Protein AF-A0A1H3GVX0-F1 (afdb_monomer)

Solvent-accessible surface area (backbone atoms only — not comparable to full-atom values): 6448 Å² total; per-residue (Å²): 127,61,71,68,62,47,50,56,52,48,54,54,49,52,52,51,51,53,49,50,39,43,71,76,47,64,61,75,53,55,73,69,58,53,40,54,50,49,46,51,51,49,51,50,51,44,62,62,32,50,92,48,78,23,74,86,34,89,58,84,50,74,66,44,57,54,50,41,61,53,49,45,52,48,70,66,45,99,61,92,44,76,48,32,60,56,50,71,71,39,61,60,54,50,54,45,46,52,52,48,39,58,74,78,40,48,72,74,76,78,111

Sequence (111 aa):
MPPVIRNIAADYYRCKIKQQIHGHGMGKHRAVEIFTRGIHDIDALSTCLNDKKYFLGNQSTTLDASAFGMLVNTLRCPIESPLKEYALTKNNLIQYVDRIMANYYPDLLTA

Secondary structure (DSSP, 8-state):
--HHHHHHHHHHHHHHHHHHHHHTSGGGS-HHHHHHHHHHHHHHHHHHHTT-SBTTBSS--HHHHHHHHHHHHHHHSS---HHHHHHTT-HHHHHHHHHHHHHH-GGGT--

Structure (mmCIF, N/CA/C/O backbone):
data_AF-A0A1H3GVX0-F1
#
_entry.id   AF-A0A1H3GVX0-F1
#
loop_
_atom_site.group_PDB
_atom_site.id
_atom_site.type_symbol
_atom_site.label_atom_id
_atom_site.label_alt_id
_atom_site.label_comp_id
_atom_site.label_asym_id
_atom_site.label_entity_id
_atom_site.label_seq_id
_atom_site.pdbx_PDB_ins_code
_atom_site.Cartn_x
_atom_site.Cartn_y
_atom_site.Cartn_z
_atom_site.occupancy
_atom_site.B_iso_or_equiv
_atom_site.auth_seq_id
_atom_site.auth_comp_id
_atom_site.auth_asym_id
_atom_site.auth_atom_id
_atom_site.pdbx_PDB_model_num
ATOM 1 N N . MET A 1 1 ? 10.968 -22.587 -8.434 1.00 74.94 1 MET A N 1
ATOM 2 C CA . MET A 1 1 ? 11.089 -22.624 -9.912 1.00 74.94 1 MET A CA 1
ATOM 3 C C . MET A 1 1 ? 12.548 -22.790 -10.309 1.00 74.94 1 MET A C 1
ATOM 5 O O . MET A 1 1 ? 13.382 -22.153 -9.670 1.00 74.94 1 MET A O 1
ATOM 9 N N . PRO A 1 2 ? 12.860 -23.585 -11.349 1.00 93.44 2 PRO A N 1
ATOM 10 C CA . PRO A 1 2 ? 14.209 -23.676 -11.911 1.00 93.44 2 PRO A CA 1
ATOM 11 C C . PRO A 1 2 ? 14.752 -22.297 -12.344 1.00 93.44 2 PRO A C 1
ATOM 13 O O . PRO A 1 2 ? 13.967 -21.485 -12.848 1.00 93.44 2 PRO A O 1
ATOM 16 N N . PRO A 1 3 ? 16.061 -22.008 -12.188 1.00 89.44 3 PRO A N 1
ATOM 17 C CA . PRO A 1 3 ? 16.616 -20.661 -12.389 1.00 89.44 3 PRO A CA 1
ATOM 18 C C . PRO A 1 3 ? 16.358 -20.053 -13.774 1.00 89.44 3 PRO A C 1
ATOM 20 O O . PRO A 1 3 ? 16.047 -18.868 -13.871 1.00 89.44 3 PRO A O 1
ATOM 23 N N . VAL A 1 4 ? 16.429 -20.861 -14.836 1.00 93.56 4 VAL A N 1
ATOM 24 C CA . VAL A 1 4 ? 16.214 -20.409 -16.222 1.00 93.56 4 VAL A CA 1
ATOM 25 C C . VAL A 1 4 ? 14.764 -19.976 -16.443 1.00 93.56 4 VAL A C 1
ATOM 27 O O . VAL A 1 4 ? 14.509 -18.865 -16.901 1.00 93.56 4 VAL A O 1
ATOM 30 N N . ILE A 1 5 ? 13.810 -20.817 -16.036 1.00 94.50 5 ILE A N 1
ATOM 31 C CA . ILE A 1 5 ? 12.373 -20.527 -16.151 1.00 94.50 5 ILE A CA 1
ATOM 32 C C . ILE A 1 5 ? 12.016 -19.289 -15.322 1.00 94.50 5 ILE A C 1
ATOM 34 O O . ILE A 1 5 ? 11.287 -18.420 -15.793 1.00 94.50 5 ILE A O 1
ATOM 38 N N . ARG A 1 6 ? 12.578 -19.170 -14.110 1.00 94.06 6 ARG A N 1
ATOM 39 C CA . ARG A 1 6 ? 12.390 -18.002 -13.239 1.00 94.06 6 ARG A CA 1
ATOM 40 C C . ARG A 1 6 ? 12.825 -16.705 -13.924 1.00 94.06 6 ARG A C 1
ATOM 42 O O . ARG A 1 6 ? 12.089 -15.726 -13.862 1.00 94.06 6 ARG A O 1
ATOM 49 N N . ASN A 1 7 ? 14.002 -16.691 -14.549 1.00 94.62 7 ASN A N 1
ATOM 50 C CA . ASN A 1 7 ? 14.541 -15.485 -15.177 1.00 94.62 7 ASN A CA 1
ATOM 51 C C . ASN A 1 7 ? 13.714 -15.077 -16.406 1.00 94.62 7 ASN A C 1
ATOM 53 O O . ASN A 1 7 ? 13.319 -13.919 -16.504 1.00 94.62 7 ASN A O 1
ATOM 57 N N . ILE A 1 8 ? 13.357 -16.038 -17.267 1.00 95.50 8 ILE A N 1
ATOM 58 C CA . ILE A 1 8 ? 12.507 -15.790 -18.444 1.00 95.50 8 ILE A CA 1
ATOM 59 C C . ILE A 1 8 ? 11.140 -15.236 -18.022 1.00 95.50 8 ILE A C 1
ATOM 61 O O . ILE A 1 8 ? 10.678 -14.229 -18.561 1.00 95.50 8 ILE A O 1
ATOM 65 N N . ALA A 1 9 ? 10.501 -15.860 -17.029 1.00 95.44 9 ALA A N 1
ATOM 66 C CA . ALA A 1 9 ? 9.227 -15.384 -16.506 1.00 95.44 9 ALA A CA 1
ATOM 67 C C . ALA A 1 9 ? 9.356 -13.968 -15.922 1.00 95.44 9 ALA A C 1
ATOM 69 O O . ALA A 1 9 ? 8.523 -13.108 -16.205 1.00 95.44 9 ALA A O 1
ATOM 70 N N . ALA A 1 10 ? 10.411 -13.699 -15.147 1.00 94.81 10 ALA A N 1
ATOM 71 C CA . ALA A 1 10 ? 10.643 -12.383 -14.564 1.00 94.81 10 ALA A CA 1
ATOM 72 C C . ALA A 1 10 ? 10.798 -11.295 -15.639 1.00 94.81 10 ALA A C 1
ATOM 74 O O . ALA A 1 10 ? 10.192 -10.233 -15.510 1.00 94.81 10 ALA A O 1
ATOM 75 N N . ASP A 1 11 ? 11.544 -11.554 -16.713 1.00 95.69 11 ASP A N 1
ATOM 76 C CA . ASP A 1 11 ? 11.712 -10.594 -17.809 1.00 95.69 11 ASP A CA 1
ATOM 77 C C . ASP A 1 11 ? 10.402 -10.333 -18.554 1.00 95.69 11 ASP A C 1
ATOM 79 O O . ASP A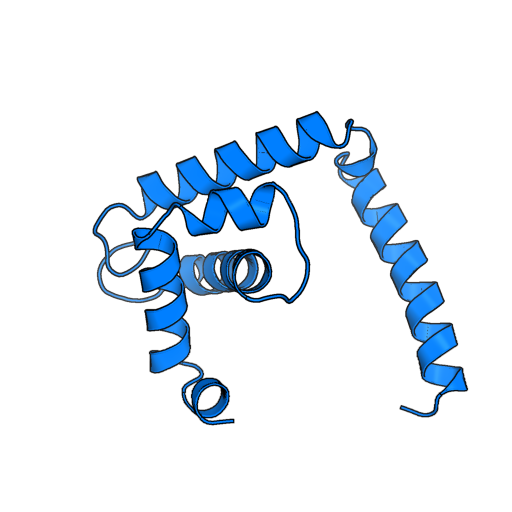 1 11 ? 10.044 -9.176 -18.800 1.00 95.69 11 ASP A O 1
ATOM 83 N N . TYR A 1 12 ? 9.627 -11.387 -18.821 1.00 96.94 12 TYR A N 1
ATOM 84 C CA . TYR A 1 12 ? 8.301 -11.262 -19.421 1.00 96.94 12 TYR A CA 1
ATOM 85 C C . TYR A 1 12 ? 7.368 -10.380 -18.573 1.00 96.94 12 TYR A C 1
ATOM 87 O O . TYR A 1 12 ? 6.766 -9.427 -19.083 1.00 96.94 12 TYR A O 1
ATOM 95 N N . TYR A 1 13 ? 7.284 -10.643 -17.264 1.00 96.81 13 TYR A N 1
ATOM 96 C CA . TYR A 1 13 ? 6.424 -9.872 -16.364 1.00 96.81 13 TYR A CA 1
ATOM 97 C C . TYR A 1 13 ? 6.919 -8.440 -16.149 1.00 96.81 13 TYR A C 1
ATOM 99 O O . TYR A 1 13 ? 6.097 -7.528 -16.111 1.00 96.81 13 TYR A O 1
ATOM 107 N N . ARG A 1 14 ? 8.234 -8.191 -16.092 1.00 96.31 14 ARG A N 1
ATOM 108 C CA . ARG A 1 14 ? 8.781 -6.821 -16.028 1.00 96.31 14 ARG A CA 1
ATOM 109 C C . ARG A 1 14 ? 8.340 -5.986 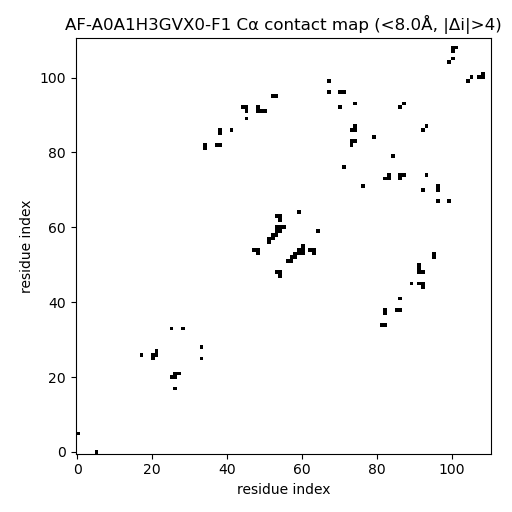-17.227 1.00 96.31 14 ARG A C 1
ATOM 111 O O . ARG A 1 14 ? 7.927 -4.841 -17.051 1.00 96.31 14 ARG A O 1
ATOM 118 N N . CYS A 1 15 ? 8.394 -6.550 -18.433 1.00 96.31 15 CYS A N 1
ATOM 119 C CA . CYS A 1 15 ? 7.916 -5.877 -19.640 1.00 96.31 15 CYS A CA 1
ATOM 120 C C . CYS A 1 15 ? 6.412 -5.584 -19.569 1.00 96.31 15 CYS A C 1
ATOM 122 O O . CYS A 1 15 ? 5.997 -4.456 -19.839 1.00 96.31 15 CYS A O 1
ATOM 124 N N . LYS A 1 16 ? 5.600 -6.558 -19.141 1.00 97.06 16 LYS A N 1
ATOM 125 C CA . LYS A 1 16 ? 4.149 -6.383 -18.954 1.00 97.06 16 LYS A CA 1
ATOM 126 C C . LYS A 1 16 ? 3.815 -5.303 -17.921 1.00 97.06 16 LYS A C 1
ATOM 128 O O . LYS A 1 16 ? 2.991 -4.440 -18.207 1.00 97.06 16 LYS A O 1
ATOM 133 N N . ILE A 1 17 ? 4.486 -5.301 -16.769 1.00 96.50 17 ILE A N 1
ATOM 134 C CA . ILE A 1 17 ? 4.283 -4.305 -15.707 1.00 96.50 17 ILE A CA 1
ATOM 135 C C . ILE A 1 17 ? 4.636 -2.904 -16.219 1.00 96.50 17 ILE A C 1
ATOM 137 O O . ILE A 1 17 ? 3.850 -1.977 -16.041 1.00 96.50 17 ILE A O 1
ATOM 141 N N . LYS A 1 18 ? 5.760 -2.736 -16.933 1.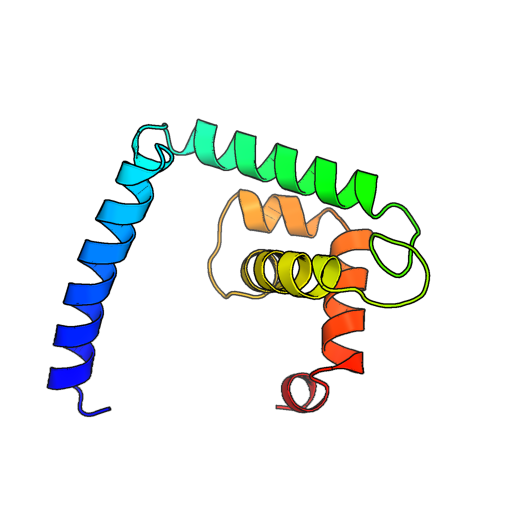00 95.44 18 LYS A N 1
ATOM 142 C CA . LYS A 1 18 ? 6.125 -1.445 -17.548 1.00 95.44 18 LYS A CA 1
ATOM 143 C C . LYS A 1 18 ? 5.063 -0.953 -18.537 1.00 95.44 18 LYS A C 1
ATOM 145 O O . LYS A 1 18 ? 4.700 0.221 -18.508 1.00 95.44 18 LYS A O 1
ATOM 150 N N . GLN A 1 19 ? 4.542 -1.844 -19.382 1.00 96.56 19 GLN A N 1
ATOM 151 C CA . GLN A 1 19 ? 3.466 -1.511 -20.321 1.00 96.56 19 GLN A CA 1
ATOM 152 C C . GLN A 1 19 ? 2.184 -1.105 -19.591 1.00 96.56 19 GLN A C 1
ATOM 154 O O . GLN A 1 19 ? 1.570 -0.109 -19.961 1.00 96.56 19 GLN A O 1
ATOM 159 N N . GLN A 1 20 ? 1.802 -1.824 -18.532 1.00 96.50 20 GLN A N 1
ATOM 160 C CA . GLN A 1 20 ? 0.641 -1.474 -17.717 1.00 96.50 20 GLN A CA 1
ATOM 161 C C . GLN A 1 20 ? 0.816 -0.107 -17.059 1.00 96.50 20 GLN A C 1
ATOM 163 O O . GLN A 1 20 ? -0.081 0.720 -17.195 1.00 96.50 20 GLN A O 1
ATOM 168 N N . ILE A 1 21 ? 1.971 0.161 -16.432 1.00 95.62 21 ILE A N 1
ATOM 169 C CA . ILE A 1 21 ? 2.319 1.460 -15.827 1.00 95.62 21 ILE A CA 1
ATOM 170 C C . ILE A 1 21 ? 2.170 2.606 -16.831 1.00 95.62 21 ILE A C 1
ATOM 172 O O . ILE A 1 21 ? 1.602 3.647 -16.504 1.00 95.62 21 ILE A O 1
ATOM 176 N N . HIS A 1 22 ? 2.622 2.415 -18.069 1.00 94.69 22 HIS A N 1
ATOM 177 C CA . HIS A 1 22 ? 2.438 3.412 -19.121 1.00 94.69 22 HIS A CA 1
ATOM 178 C C . HIS A 1 22 ? 0.975 3.521 -19.594 1.00 94.69 22 HIS A C 1
ATOM 180 O O . HIS A 1 22 ? 0.481 4.626 -19.826 1.00 94.69 22 HIS A O 1
ATOM 186 N N . GLY A 1 23 ? 0.276 2.389 -19.717 1.00 95.88 23 GLY A N 1
ATOM 187 C CA . GLY A 1 23 ? -1.085 2.293 -20.248 1.00 95.88 23 GLY A CA 1
ATOM 188 C C . GLY A 1 23 ? -2.128 3.054 -19.430 1.00 95.88 23 GLY A C 1
ATOM 189 O O . GLY A 1 23 ? -2.971 3.728 -20.013 1.00 95.88 23 GLY A O 1
ATOM 190 N N . HIS A 1 24 ? -2.031 3.028 -18.097 1.00 91.88 24 HIS A N 1
ATOM 191 C CA . HIS A 1 24 ? -2.905 3.821 -17.218 1.00 91.88 24 HIS A CA 1
ATOM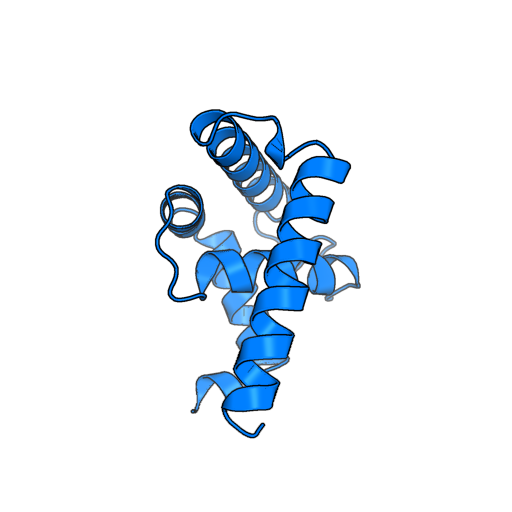 192 C C . HIS A 1 24 ? -2.356 5.226 -16.906 1.00 91.88 24 HIS A C 1
ATOM 194 O O . HIS A 1 24 ? -2.872 5.918 -16.035 1.00 91.88 24 HIS A O 1
ATOM 200 N N . GLY A 1 25 ? -1.306 5.665 -17.609 1.00 93.31 25 GLY A N 1
ATOM 201 C CA . GLY A 1 25 ? -0.793 7.035 -17.552 1.00 93.31 25 GLY A CA 1
ATOM 202 C C . GLY A 1 25 ? 0.242 7.318 -16.462 1.00 93.31 25 GLY A C 1
ATOM 203 O O . GLY A 1 25 ? 1.000 8.272 -16.616 1.00 93.31 25 GLY A O 1
ATOM 204 N N . MET A 1 26 ? 0.374 6.478 -15.429 1.00 92.75 26 MET A N 1
ATOM 205 C CA . MET A 1 26 ? 1.350 6.696 -14.347 1.00 92.75 26 MET A CA 1
ATOM 206 C C . MET A 1 26 ? 2.792 6.800 -14.856 1.00 92.75 26 MET A C 1
ATOM 208 O O . MET A 1 26 ? 3.541 7.674 -14.430 1.00 92.75 26 MET A O 1
ATOM 212 N N . GLY A 1 27 ? 3.167 5.977 -15.837 1.00 90.69 27 GLY A N 1
ATOM 213 C CA . GLY A 1 27 ? 4.502 5.995 -16.445 1.00 90.69 27 GLY A CA 1
ATOM 214 C C . GLY A 1 27 ? 4.814 7.220 -17.309 1.00 90.69 27 GLY A C 1
ATOM 215 O O . GLY A 1 27 ? 5.913 7.296 -17.849 1.00 90.69 27 GLY A O 1
ATOM 216 N N . LYS A 1 28 ? 3.863 8.146 -17.491 1.00 92.62 28 LYS A N 1
ATOM 217 C CA . LYS A 1 28 ? 4.055 9.401 -18.237 1.00 92.62 28 LYS A CA 1
ATOM 218 C C . LYS A 1 28 ? 4.468 10.567 -17.330 1.00 92.62 28 LYS A C 1
ATOM 220 O O . LYS A 1 28 ? 4.867 11.610 -17.838 1.00 92.62 28 LYS A O 1
ATOM 225 N N . HIS A 1 29 ? 4.368 10.391 -16.014 1.00 93.38 29 HIS A N 1
ATOM 226 C CA . HIS A 1 29 ? 4.697 11.404 -15.018 1.00 93.38 29 HIS A CA 1
ATOM 227 C C . HIS A 1 29 ? 6.166 11.364 -14.609 1.00 93.38 29 HIS A C 1
ATOM 229 O O . HIS A 1 29 ? 6.837 10.331 -14.686 1.00 93.38 29 HIS A O 1
ATOM 235 N N . ARG A 1 30 ? 6.669 12.499 -14.118 1.00 95.00 30 ARG A N 1
ATOM 236 C CA . ARG A 1 30 ? 8.000 12.550 -13.498 1.00 95.00 30 ARG A CA 1
ATOM 237 C C . ARG A 1 30 ? 7.959 11.827 -12.153 1.00 95.00 30 ARG A C 1
ATOM 239 O O . ARG A 1 30 ? 6.950 11.872 -11.458 1.00 95.00 30 ARG A O 1
ATOM 246 N N . ALA A 1 31 ? 9.080 11.235 -11.740 1.00 92.62 31 ALA A N 1
ATOM 247 C CA . ALA A 1 31 ? 9.166 10.518 -10.463 1.00 92.62 31 ALA A CA 1
ATOM 248 C C . ALA A 1 31 ? 8.681 11.362 -9.268 1.00 92.62 31 ALA A C 1
ATOM 250 O O . ALA A 1 31 ? 7.934 10.867 -8.433 1.00 92.62 31 ALA A O 1
ATOM 251 N N . VAL A 1 32 ? 9.034 12.654 -9.230 1.00 94.50 32 VAL A N 1
ATOM 252 C CA . VAL A 1 32 ? 8.564 13.581 -8.187 1.00 94.50 32 VAL A CA 1
ATOM 253 C C . VAL A 1 32 ? 7.037 13.699 -8.155 1.00 94.50 32 VAL A C 1
ATOM 255 O O . VAL A 1 32 ? 6.450 13.590 -7.089 1.00 94.50 32 VAL A O 1
ATOM 258 N N . GLU A 1 33 ? 6.380 13.822 -9.310 1.00 96.00 33 GLU A N 1
ATOM 259 C CA . GLU A 1 33 ? 4.918 13.925 -9.400 1.00 96.00 33 GLU A CA 1
ATOM 260 C C . GLU A 1 33 ? 4.236 12.630 -8.948 1.00 96.00 33 GLU A C 1
ATOM 262 O O . GLU A 1 33 ? 3.208 12.675 -8.275 1.00 96.00 33 GLU A O 1
ATOM 267 N N . ILE A 1 34 ? 4.818 11.477 -9.298 1.00 95.88 34 ILE A N 1
ATOM 268 C CA . ILE A 1 34 ? 4.336 10.158 -8.871 1.00 95.88 34 ILE A CA 1
ATOM 269 C C . ILE A 1 34 ? 4.363 10.062 -7.344 1.00 95.88 34 ILE A C 1
ATOM 271 O O . ILE A 1 34 ? 3.362 9.683 -6.737 1.00 95.88 34 ILE A O 1
ATOM 275 N N . PHE A 1 35 ? 5.481 10.438 -6.718 1.00 96.06 35 PHE A N 1
ATOM 276 C CA . PHE A 1 35 ? 5.597 10.399 -5.262 1.00 96.06 35 PHE A CA 1
ATOM 277 C C . PHE A 1 35 ? 4.692 11.423 -4.580 1.00 96.06 35 PHE A C 1
ATOM 279 O O . PHE A 1 35 ? 4.040 11.070 -3.604 1.00 96.06 35 PHE A O 1
ATOM 286 N N . THR A 1 36 ? 4.570 12.644 -5.108 1.00 96.62 36 THR A N 1
ATOM 287 C CA . THR A 1 36 ? 3.633 13.647 -4.577 1.00 96.62 36 THR A CA 1
ATOM 288 C C . THR A 1 36 ? 2.192 13.138 -4.601 1.00 96.62 36 THR A C 1
ATOM 290 O O . THR A 1 36 ? 1.481 13.280 -3.612 1.00 96.62 36 THR A O 1
ATOM 293 N N . ARG A 1 37 ? 1.760 12.485 -5.687 1.00 96.44 37 ARG A N 1
ATOM 294 C CA . ARG A 1 37 ? 0.426 11.865 -5.766 1.00 96.44 37 ARG A CA 1
ATOM 295 C C . ARG A 1 37 ? 0.244 10.769 -4.720 1.00 96.44 37 ARG A C 1
ATOM 297 O O . ARG A 1 37 ? -0.724 10.815 -3.974 1.00 96.44 37 ARG A O 1
ATOM 304 N N . GLY A 1 38 ? 1.206 9.853 -4.609 1.00 96.88 38 GLY A N 1
ATOM 305 C CA . GLY A 1 38 ? 1.153 8.800 -3.594 1.00 96.88 38 GLY A CA 1
ATOM 306 C C . GLY A 1 38 ? 1.113 9.355 -2.166 1.00 96.88 38 GLY A C 1
ATOM 307 O O . GLY A 1 38 ? 0.384 8.838 -1.328 1.00 96.88 38 GLY A O 1
ATOM 308 N N . ILE A 1 39 ? 1.846 10.435 -1.887 1.00 98.19 39 ILE A N 1
ATOM 309 C CA . ILE A 1 39 ? 1.820 11.136 -0.594 1.00 98.19 39 ILE A CA 1
ATOM 310 C C . ILE A 1 39 ? 0.414 11.671 -0.290 1.00 98.19 39 ILE A C 1
ATOM 312 O O . ILE A 1 39 ? -0.091 11.461 0.813 1.00 98.19 39 ILE A O 1
ATOM 316 N N . HIS A 1 40 ? -0.249 12.285 -1.273 1.00 98.38 40 HIS A N 1
ATOM 317 C CA . HIS A 1 40 ? -1.638 12.722 -1.128 1.00 98.38 40 HIS A CA 1
ATOM 318 C C . HIS A 1 40 ? -2.604 11.552 -0.900 1.00 98.38 40 HIS A C 1
ATOM 320 O O . HIS A 1 40 ? -3.506 11.674 -0.073 1.00 98.38 40 HIS A O 1
ATOM 326 N N . ASP A 1 41 ? -2.401 10.415 -1.569 1.00 98.19 41 ASP A N 1
ATOM 327 C CA . ASP A 1 41 ? -3.211 9.211 -1.348 1.00 98.19 41 ASP A CA 1
ATOM 328 C C . ASP A 1 41 ? -3.031 8.669 0.081 1.00 98.19 41 ASP A C 1
ATOM 330 O O . ASP A 1 41 ? -4.005 8.290 0.731 1.00 98.19 41 ASP A O 1
ATOM 334 N N . ILE A 1 42 ? -1.802 8.679 0.611 1.00 98.62 42 ILE A N 1
ATOM 335 C CA . ILE A 1 42 ? -1.516 8.309 2.005 1.00 98.62 42 ILE A CA 1
ATOM 336 C C . ILE A 1 42 ? -2.213 9.251 2.990 1.00 98.62 42 ILE A C 1
ATOM 338 O O . ILE A 1 42 ? -2.806 8.779 3.963 1.00 98.62 42 ILE A O 1
ATOM 342 N N . ASP A 1 43 ? -2.177 10.563 2.750 1.00 98.69 43 ASP A N 1
ATOM 343 C CA . ASP A 1 43 ? -2.899 11.529 3.582 1.00 98.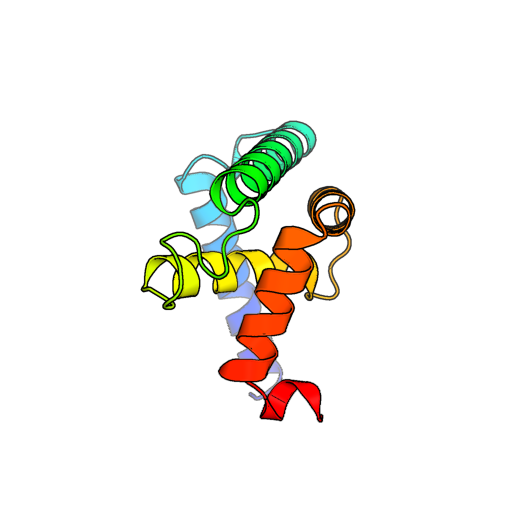69 43 ASP A CA 1
ATOM 344 C C . ASP A 1 43 ? -4.407 11.287 3.538 1.00 98.69 43 ASP A C 1
ATOM 346 O O . ASP A 1 43 ? -5.042 11.212 4.589 1.00 98.69 43 ASP A O 1
ATOM 350 N N . ALA A 1 44 ? -4.969 11.075 2.347 1.00 98.56 44 ALA A N 1
ATOM 351 C CA . ALA A 1 44 ? -6.383 10.775 2.180 1.00 98.56 44 ALA A CA 1
ATOM 352 C C . ALA A 1 44 ? -6.779 9.497 2.931 1.00 98.56 44 ALA A C 1
ATOM 354 O O . ALA A 1 44 ? -7.745 9.511 3.689 1.00 98.56 44 ALA A O 1
ATOM 355 N N . LEU A 1 45 ? -6.011 8.410 2.797 1.00 98.44 45 LEU A N 1
ATOM 356 C CA . LEU A 1 45 ? -6.255 7.166 3.532 1.00 98.44 45 LEU A CA 1
ATOM 357 C C . LEU A 1 45 ? -6.158 7.371 5.046 1.00 98.44 45 LEU A C 1
ATOM 359 O O . LEU A 1 45 ? -7.021 6.892 5.780 1.00 98.44 45 LEU A O 1
ATOM 363 N N . SER A 1 46 ? -5.150 8.107 5.515 1.00 98.62 46 SER A N 1
ATOM 364 C CA . SER A 1 46 ? -4.984 8.429 6.932 1.00 98.62 46 SER A CA 1
ATOM 365 C C . SER A 1 46 ? -6.182 9.217 7.468 1.00 98.62 46 SER A C 1
ATOM 367 O O . SER A 1 46 ? -6.741 8.857 8.502 1.00 98.62 46 SER A O 1
ATOM 369 N N . THR A 1 47 ? -6.623 10.256 6.758 1.00 98.44 47 THR A N 1
ATOM 370 C CA . THR A 1 47 ? -7.794 11.060 7.132 1.00 98.44 47 THR A CA 1
ATOM 371 C C . THR A 1 47 ? -9.085 10.248 7.065 1.00 98.44 47 THR A C 1
ATOM 373 O O . THR A 1 47 ? -9.917 10.336 7.964 1.00 98.44 47 THR A O 1
ATOM 376 N N . CYS A 1 48 ? -9.266 9.424 6.031 1.00 97.81 48 CYS A N 1
ATOM 377 C CA . CYS A 1 48 ? -10.445 8.577 5.885 1.00 97.81 48 CYS A CA 1
ATOM 378 C C . CYS A 1 48 ? -10.529 7.509 6.977 1.00 97.81 48 CYS A C 1
ATOM 380 O O . CYS A 1 48 ? -11.635 7.207 7.431 1.00 97.81 48 CYS A O 1
ATOM 382 N N . LEU A 1 49 ? -9.399 6.932 7.394 1.00 98.31 49 LEU A N 1
ATOM 383 C CA . LEU A 1 49 ? -9.345 5.996 8.512 1.00 98.31 49 LEU A CA 1
ATOM 384 C C . LEU A 1 49 ? -9.600 6.722 9.840 1.00 98.31 49 LEU A C 1
ATOM 386 O O . LEU A 1 49 ? -10.419 6.259 10.635 1.00 98.31 49 LEU A O 1
ATOM 390 N N . ASN A 1 50 ? -8.955 7.873 10.047 1.00 96.69 50 ASN A N 1
ATOM 391 C CA . ASN A 1 50 ? -8.970 8.628 11.299 1.00 96.69 50 ASN A CA 1
ATOM 392 C C . ASN A 1 50 ? -8.681 7.698 12.501 1.00 96.69 50 ASN A C 1
ATOM 394 O O . ASN A 1 50 ? -7.734 6.912 12.447 1.00 96.69 50 ASN A O 1
ATOM 398 N N . ASP A 1 51 ? -9.529 7.733 13.532 1.00 95.88 51 ASP A N 1
ATOM 399 C CA . ASP A 1 51 ? -9.458 6.889 14.732 1.00 95.88 51 ASP A CA 1
ATOM 400 C C . ASP A 1 51 ? -10.255 5.574 14.606 1.00 95.88 51 ASP A C 1
ATOM 402 O O . ASP A 1 51 ? -10.450 4.852 15.586 1.00 95.88 51 ASP A O 1
ATOM 406 N N . LYS A 1 52 ? -10.776 5.246 13.414 1.00 97.00 52 LYS A N 1
ATOM 407 C CA . LYS A 1 52 ? -11.612 4.052 13.226 1.00 97.00 52 LYS A CA 1
ATOM 408 C C . LYS A 1 52 ? -10.774 2.773 13.205 1.00 97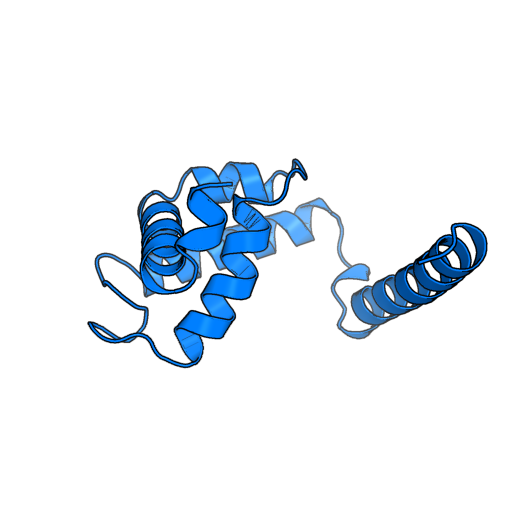.00 52 LYS A C 1
ATOM 410 O O . LYS A 1 52 ? -9.618 2.737 12.779 1.00 97.00 52 LYS A O 1
ATOM 415 N N . LYS A 1 53 ? -11.402 1.664 13.610 1.00 97.06 53 LYS A N 1
ATOM 416 C CA . LYS A 1 53 ? -10.791 0.328 13.545 1.00 97.06 53 LYS A CA 1
ATOM 417 C C . LYS A 1 53 ? -10.651 -0.180 12.100 1.00 97.06 53 LYS A C 1
ATOM 419 O O . LYS A 1 53 ? -9.682 -0.845 11.755 1.00 97.06 53 LYS A O 1
ATOM 424 N N . TYR A 1 54 ? -11.603 0.141 11.247 1.00 97.88 54 TYR A N 1
ATOM 425 C CA . TYR A 1 54 ? -11.598 -0.172 9.823 1.00 97.88 54 TYR A CA 1
ATOM 426 C C . TYR A 1 54 ? -12.209 1.006 9.069 1.00 97.88 54 TYR A C 1
ATOM 428 O O . TYR A 1 54 ? -12.869 1.856 9.678 1.00 97.88 54 TYR A O 1
ATOM 436 N N . PHE A 1 55 ? -12.019 1.083 7.752 1.00 97.56 55 PHE A N 1
ATOM 437 C CA . PHE A 1 55 ? -12.450 2.263 6.989 1.00 97.56 55 PHE A CA 1
ATOM 438 C C . PHE A 1 55 ? -13.953 2.563 7.137 1.00 97.56 55 PHE A C 1
ATOM 440 O O . PHE A 1 55 ? -14.344 3.736 7.202 1.00 97.56 55 PHE A O 1
ATOM 447 N N . LEU A 1 56 ? -14.778 1.517 7.277 1.00 96.19 56 LEU A N 1
ATOM 448 C CA . LEU A 1 56 ? -16.234 1.603 7.449 1.00 96.19 56 LEU A CA 1
ATOM 449 C C . LEU A 1 56 ? -16.724 1.315 8.883 1.00 96.19 56 LEU A C 1
ATOM 451 O O . LEU A 1 56 ? -17.910 1.073 9.087 1.00 96.19 56 LEU A O 1
ATOM 455 N N . GLY A 1 57 ? -15.844 1.360 9.891 1.00 93.44 57 GLY A N 1
ATOM 456 C CA . GLY A 1 57 ? -16.231 1.258 11.303 1.00 93.44 57 GLY A CA 1
ATOM 457 C C . GLY A 1 57 ? -15.528 0.127 12.051 1.00 93.44 57 GLY A C 1
ATOM 458 O O . GLY A 1 57 ? -14.302 0.085 12.105 1.00 93.44 57 GLY A O 1
ATOM 459 N N . ASN A 1 58 ? -16.299 -0.760 12.687 1.00 94.25 58 ASN A N 1
ATOM 460 C CA . ASN A 1 58 ? -15.770 -1.752 13.639 1.00 94.25 58 ASN A CA 1
ATOM 461 C C . ASN A 1 58 ? -15.507 -3.142 13.047 1.00 94.25 58 ASN A C 1
ATOM 463 O O . ASN A 1 58 ? -14.780 -3.930 13.659 1.00 94.25 58 ASN A O 1
ATOM 467 N N . GLN A 1 59 ? -16.060 -3.441 11.872 1.00 94.31 59 GLN A N 1
ATOM 468 C CA . GLN A 1 59 ? -15.851 -4.700 11.157 1.00 94.31 59 GLN A CA 1
ATOM 469 C C . GLN A 1 59 ? -15.066 -4.457 9.868 1.00 94.31 59 GLN A C 1
ATOM 471 O O . GLN A 1 59 ? -15.266 -3.442 9.203 1.00 94.31 59 GLN A O 1
ATOM 476 N N . SER A 1 60 ? -14.172 -5.390 9.533 1.00 96.06 60 SER A N 1
ATOM 477 C CA . SER A 1 60 ? -13.420 -5.356 8.280 1.00 96.06 60 SER A CA 1
ATOM 478 C C . SER A 1 60 ? -14.358 -5.563 7.099 1.00 96.06 60 SER A C 1
ATOM 480 O O . SER A 1 60 ? -15.216 -6.447 7.135 1.00 96.06 60 SER A O 1
ATOM 482 N N . THR A 1 61 ? -14.133 -4.825 6.023 1.00 96.81 61 THR A N 1
ATOM 483 C CA . THR A 1 61 ? -14.888 -4.963 4.777 1.00 96.81 61 THR A CA 1
ATOM 484 C C . THR A 1 61 ? -13.965 -5.292 3.606 1.00 96.81 61 THR A C 1
ATOM 486 O O . THR A 1 61 ? -12.744 -5.345 3.746 1.00 96.81 61 THR A O 1
ATOM 489 N N . THR A 1 62 ? -14.530 -5.504 2.418 1.00 97.31 62 THR A N 1
ATOM 490 C CA . THR A 1 62 ? -13.735 -5.685 1.193 1.00 97.31 62 THR A CA 1
ATOM 491 C C . THR A 1 62 ? -12.852 -4.473 0.891 1.00 97.31 62 THR A C 1
ATOM 493 O O . THR A 1 62 ? -11.749 -4.645 0.376 1.00 97.31 62 THR A O 1
ATOM 496 N N . LEU A 1 63 ? -13.287 -3.268 1.284 1.00 97.56 63 LEU A N 1
ATOM 497 C CA . LEU A 1 63 ? -12.466 -2.059 1.216 1.00 97.56 63 LEU A CA 1
ATOM 498 C C . LEU A 1 63 ? -11.171 -2.229 2.015 1.00 97.56 63 LEU A C 1
ATOM 500 O O . LEU A 1 63 ? -10.099 -1.879 1.528 1.00 97.56 63 LEU A O 1
ATOM 504 N N . ASP A 1 64 ? -11.261 -2.812 3.209 1.00 98.12 64 ASP A N 1
ATOM 505 C CA . ASP A 1 64 ? -10.100 -3.038 4.061 1.00 98.12 64 ASP A CA 1
ATOM 506 C C . ASP A 1 64 ? -9.145 -4.073 3.469 1.00 98.12 64 ASP A C 1
ATOM 508 O O . ASP A 1 64 ? -7.936 -3.888 3.540 1.00 98.12 64 ASP A O 1
ATOM 512 N N . ALA A 1 65 ? -9.661 -5.116 2.813 1.00 97.44 65 ALA A N 1
ATOM 513 C CA . ALA A 1 65 ? -8.818 -6.088 2.119 1.00 97.44 65 ALA A CA 1
ATOM 514 C C . ALA A 1 65 ? -7.992 -5.429 0.997 1.00 97.44 65 ALA A C 1
ATOM 516 O O . ALA A 1 65 ? -6.789 -5.676 0.878 1.00 97.44 65 ALA A O 1
ATOM 517 N N . SER A 1 66 ? -8.611 -4.548 0.203 1.00 97.88 66 SER A N 1
ATOM 518 C CA . SER A 1 66 ? -7.913 -3.798 -0.848 1.00 97.88 66 SER A CA 1
ATOM 519 C C . SER A 1 66 ? -6.927 -2.773 -0.282 1.00 97.88 66 SER A C 1
ATOM 521 O O . SER A 1 66 ? -5.779 -2.717 -0.727 1.00 97.88 66 SER A O 1
ATOM 523 N N . ALA A 1 67 ? -7.347 -1.985 0.712 1.00 98.00 67 ALA A N 1
ATOM 524 C CA . ALA A 1 67 ? -6.505 -0.968 1.336 1.00 98.00 67 ALA A CA 1
ATOM 525 C C . ALA A 1 67 ? -5.295 -1.596 2.037 1.00 98.00 67 ALA A C 1
ATOM 527 O O . ALA A 1 67 ? -4.168 -1.139 1.847 1.00 98.00 67 ALA A O 1
ATOM 528 N N . PHE A 1 68 ? -5.506 -2.685 2.779 1.00 98.12 68 PHE A N 1
ATOM 529 C CA . PHE A 1 68 ? -4.441 -3.465 3.397 1.00 98.12 68 PHE A CA 1
ATOM 530 C C . PHE A 1 68 ? -3.430 -3.957 2.364 1.00 98.12 68 PHE A C 1
ATOM 532 O O . PHE A 1 68 ? -2.237 -3.748 2.557 1.00 98.12 68 PHE A O 1
ATOM 539 N N . GLY A 1 69 ? -3.887 -4.549 1.254 1.00 97.00 69 GLY A N 1
ATOM 540 C CA . GLY A 1 69 ? -2.999 -5.046 0.202 1.00 97.00 69 GLY A CA 1
ATOM 541 C C . GLY A 1 69 ? -2.067 -3.964 -0.351 1.00 97.00 69 GLY A C 1
ATOM 542 O O . GLY A 1 69 ? -0.888 -4.228 -0.579 1.00 97.00 69 GLY A O 1
ATOM 543 N N . MET A 1 70 ? -2.556 -2.732 -0.503 1.00 97.06 70 MET A N 1
ATOM 544 C CA . MET A 1 70 ? -1.717 -1.607 -0.923 1.00 97.06 70 MET A CA 1
ATOM 545 C C . MET A 1 70 ? -0.782 -1.140 0.204 1.00 97.06 70 MET A C 1
ATOM 547 O O . MET A 1 70 ? 0.427 -1.025 0.009 1.00 97.06 70 MET A O 1
ATOM 551 N N . LEU A 1 71 ? -1.327 -0.905 1.400 1.00 98.12 71 LEU A N 1
ATOM 552 C CA . LEU A 1 71 ? -0.594 -0.330 2.530 1.00 98.12 71 LEU A CA 1
ATOM 553 C C . LEU A 1 71 ? 0.499 -1.259 3.064 1.00 98.12 71 LEU A C 1
ATOM 555 O O . LEU A 1 71 ? 1.588 -0.784 3.375 1.00 98.12 71 LEU A O 1
ATOM 559 N N . VAL A 1 72 ? 0.251 -2.569 3.140 1.00 97.31 72 VAL A N 1
ATOM 560 C CA . VAL A 1 72 ? 1.248 -3.534 3.622 1.00 97.31 72 VAL A CA 1
ATOM 561 C C . VAL A 1 72 ? 2.456 -3.582 2.688 1.00 97.31 72 VAL A C 1
ATOM 563 O O . VAL A 1 72 ? 3.590 -3.582 3.158 1.00 97.31 72 VAL A O 1
ATOM 566 N N . ASN A 1 73 ? 2.240 -3.523 1.370 1.00 95.88 73 ASN A N 1
ATOM 567 C CA . ASN A 1 73 ? 3.333 -3.479 0.401 1.00 95.88 73 ASN A CA 1
ATOM 568 C C . ASN A 1 73 ? 4.122 -2.169 0.505 1.00 95.88 73 ASN A C 1
ATOM 570 O O . ASN A 1 73 ? 5.350 -2.203 0.503 1.00 95.88 73 ASN A O 1
ATOM 574 N N . THR A 1 74 ? 3.447 -1.033 0.676 1.00 96.94 74 THR A N 1
ATOM 575 C CA . THR A 1 74 ? 4.121 0.260 0.862 1.00 96.94 74 THR A CA 1
ATOM 576 C C . THR A 1 74 ? 4.927 0.317 2.164 1.00 96.94 74 THR A C 1
ATOM 578 O O . THR A 1 74 ? 6.043 0.826 2.168 1.00 96.94 74 THR A O 1
ATOM 581 N N . LEU A 1 75 ? 4.390 -0.210 3.271 1.00 96.88 75 LEU A N 1
ATOM 582 C CA . LEU A 1 75 ? 4.973 -0.060 4.611 1.00 96.88 75 LEU A CA 1
ATOM 583 C C . LEU A 1 75 ? 5.964 -1.164 5.002 1.00 96.88 75 LEU A C 1
ATOM 585 O O . LEU A 1 75 ? 6.843 -0.917 5.828 1.00 96.88 75 LEU A O 1
ATOM 589 N N . ARG A 1 76 ? 5.807 -2.391 4.490 1.00 94.06 76 ARG A N 1
ATOM 590 C CA . ARG A 1 76 ? 6.571 -3.571 4.948 1.00 94.06 76 ARG A CA 1
ATOM 591 C C . ARG A 1 76 ? 7.546 -4.118 3.912 1.00 94.06 76 ARG A C 1
ATOM 593 O O . ARG A 1 76 ? 8.481 -4.814 4.293 1.00 94.06 76 ARG A O 1
ATOM 600 N N . CYS A 1 77 ? 7.380 -3.809 2.625 1.00 93.00 77 CYS A N 1
ATOM 601 C CA . CYS A 1 77 ? 8.320 -4.282 1.610 1.00 93.00 77 CYS A CA 1
ATOM 602 C C . CYS A 1 77 ? 9.721 -3.666 1.841 1.00 93.00 77 CYS A C 1
ATOM 604 O O . CYS A 1 77 ? 9.825 -2.470 2.155 1.00 93.00 77 CYS A O 1
ATOM 606 N N . PRO A 1 78 ? 10.819 -4.434 1.678 1.00 92.94 78 PRO A N 1
ATOM 607 C CA . PRO A 1 78 ? 12.190 -3.933 1.811 1.00 92.94 78 PRO A CA 1
ATOM 608 C C . PRO A 1 78 ? 12.621 -3.126 0.571 1.00 92.94 78 PRO A C 1
ATOM 610 O O . PRO A 1 78 ? 13.639 -3.404 -0.056 1.00 92.94 78 PRO A O 1
ATOM 613 N N . ILE A 1 79 ? 11.803 -2.146 0.182 1.00 92.88 79 ILE A N 1
ATOM 614 C CA . ILE A 1 79 ? 12.057 -1.209 -0.911 1.00 92.88 79 ILE A CA 1
ATOM 615 C C . ILE A 1 79 ? 11.985 0.196 -0.324 1.00 92.88 79 ILE A C 1
ATOM 617 O O . ILE A 1 79 ? 10.919 0.648 0.091 1.00 92.88 79 ILE A O 1
ATOM 621 N N . GLU A 1 80 ? 13.123 0.880 -0.290 1.00 94.69 80 GLU A N 1
ATOM 622 C CA . GLU A 1 80 ? 13.190 2.263 0.175 1.00 94.69 80 GLU A C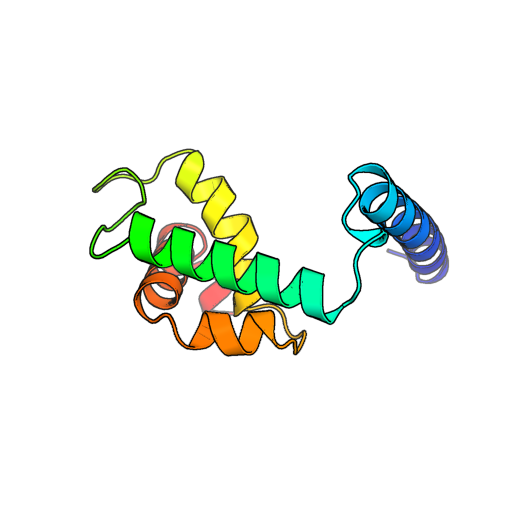A 1
ATOM 623 C C . GLU A 1 80 ? 12.648 3.216 -0.892 1.00 94.69 80 GLU A C 1
ATOM 625 O O . GLU A 1 80 ? 12.946 3.093 -2.084 1.00 94.69 80 GLU A O 1
ATOM 630 N N . SER A 1 81 ? 11.796 4.148 -0.468 1.00 95.69 81 SER A N 1
ATOM 631 C CA . SER A 1 81 ? 11.210 5.161 -1.342 1.00 95.69 81 SER A CA 1
ATOM 632 C C . SER A 1 81 ? 10.692 6.353 -0.531 1.00 95.69 81 SER A C 1
ATOM 634 O O . SER A 1 81 ? 10.249 6.153 0.604 1.00 95.69 81 SER A O 1
ATOM 636 N N . PRO A 1 82 ? 10.615 7.561 -1.127 1.00 96.44 82 PRO A N 1
ATOM 637 C CA . PRO A 1 82 ? 10.013 8.724 -0.468 1.00 96.44 82 PRO A CA 1
ATOM 638 C C . PRO A 1 82 ? 8.573 8.476 0.005 1.00 96.44 82 PRO A C 1
ATOM 640 O O . PRO A 1 82 ? 8.137 9.012 1.020 1.00 96.44 82 PRO A O 1
ATOM 643 N N . LEU A 1 83 ? 7.825 7.630 -0.716 1.00 97.38 83 LEU A N 1
ATOM 644 C CA . LEU A 1 83 ? 6.465 7.253 -0.336 1.00 97.38 83 LEU A CA 1
ATOM 645 C C . LEU A 1 83 ? 6.439 6.400 0.937 1.00 97.38 83 LEU A C 1
ATOM 647 O O . LEU A 1 83 ? 5.602 6.639 1.803 1.00 97.38 83 LEU A O 1
ATOM 651 N N . LYS A 1 84 ? 7.344 5.419 1.055 1.00 97.81 84 LYS A N 1
ATOM 652 C CA . LYS A 1 84 ? 7.464 4.579 2.254 1.00 97.81 84 LYS A CA 1
ATOM 653 C C . LYS A 1 84 ? 7.864 5.417 3.462 1.00 97.81 84 LYS A C 1
ATOM 655 O O . LYS A 1 84 ? 7.215 5.315 4.498 1.00 97.81 84 LYS A O 1
ATOM 660 N N . GLU A 1 85 ? 8.876 6.271 3.312 1.00 98.06 85 GLU A N 1
ATOM 661 C CA . GLU A 1 85 ? 9.313 7.196 4.365 1.00 98.06 85 GLU A CA 1
ATOM 662 C C . GLU A 1 85 ? 8.149 8.057 4.863 1.00 98.06 85 GLU A C 1
ATOM 664 O O . GLU A 1 85 ? 7.901 8.129 6.066 1.00 98.06 85 GLU A O 1
ATOM 669 N N . TYR A 1 86 ? 7.371 8.640 3.945 1.00 98.44 86 TYR A N 1
ATOM 670 C CA . TYR A 1 86 ? 6.206 9.436 4.316 1.00 98.44 86 TYR A CA 1
ATOM 671 C C . TYR A 1 86 ? 5.101 8.603 4.974 1.00 98.44 86 TYR A C 1
ATOM 673 O O . TYR A 1 86 ? 4.554 9.003 6.002 1.00 98.44 86 TYR A O 1
ATOM 681 N N . ALA A 1 87 ? 4.775 7.430 4.426 1.00 98.31 87 ALA A N 1
ATOM 682 C CA . ALA A 1 87 ? 3.746 6.551 4.979 1.00 98.31 87 ALA A CA 1
ATOM 683 C C . ALA A 1 87 ? 4.077 6.096 6.408 1.00 98.31 87 ALA A C 1
ATOM 685 O O . ALA A 1 87 ? 3.177 5.999 7.243 1.00 98.31 87 ALA A O 1
ATOM 686 N N . LEU A 1 88 ? 5.362 5.898 6.720 1.00 98.38 88 LEU A N 1
ATOM 687 C CA . LEU A 1 88 ? 5.828 5.553 8.065 1.00 98.38 88 LEU A CA 1
ATOM 688 C C . LEU A 1 88 ? 5.633 6.680 9.096 1.00 98.38 88 LEU A C 1
ATOM 690 O O . LEU A 1 88 ? 5.716 6.427 10.294 1.00 98.38 88 LEU A O 1
ATOM 694 N N . THR A 1 89 ? 5.311 7.906 8.674 1.00 98.44 89 THR A N 1
ATOM 695 C CA . THR A 1 89 ? 4.925 8.989 9.599 1.00 98.44 89 THR A CA 1
ATOM 696 C C . THR A 1 89 ? 3.472 8.880 10.085 1.00 98.44 89 THR A C 1
ATOM 698 O O . THR A 1 89 ? 3.081 9.558 11.036 1.00 98.44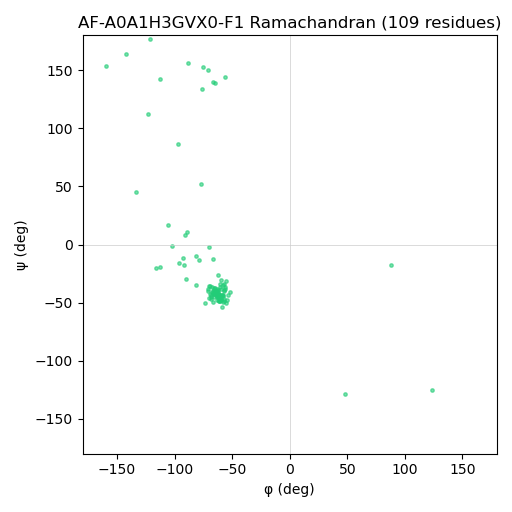 89 THR A O 1
ATOM 701 N N . LYS A 1 90 ? 2.645 8.033 9.452 1.00 98.56 90 LYS A N 1
ATOM 702 C CA . LYS A 1 90 ? 1.208 7.905 9.739 1.00 98.56 90 LYS A CA 1
ATOM 703 C C . LYS A 1 90 ? 0.934 6.732 10.682 1.00 98.56 90 LYS A C 1
ATOM 705 O O . LYS A 1 90 ? 0.615 5.620 10.258 1.00 98.56 90 LYS A O 1
ATOM 710 N N . ASN A 1 91 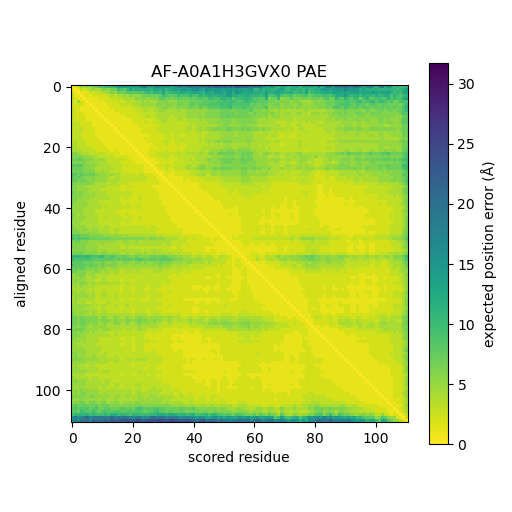? 1.028 6.989 11.988 1.00 98.44 91 ASN A N 1
ATOM 711 C CA . ASN A 1 91 ? 0.864 5.966 13.031 1.00 98.44 91 ASN A CA 1
ATOM 712 C C . ASN A 1 91 ? -0.474 5.210 12.974 1.00 98.44 91 ASN A C 1
ATOM 714 O O . ASN A 1 91 ? -0.507 4.010 13.232 1.00 98.44 91 ASN A O 1
ATOM 718 N N . ASN A 1 92 ? -1.572 5.876 12.621 1.00 98.38 92 ASN A N 1
ATOM 719 C CA . ASN A 1 92 ? -2.885 5.241 12.476 1.00 98.38 92 ASN A CA 1
ATOM 720 C C . ASN A 1 92 ? -2.909 4.188 11.352 1.00 98.38 92 ASN A C 1
ATOM 722 O O . ASN A 1 92 ? -3.478 3.113 11.537 1.00 98.38 92 ASN A O 1
ATOM 726 N N . LEU A 1 93 ? -2.250 4.451 10.218 1.00 98.62 93 LEU A N 1
ATOM 727 C CA . LEU A 1 93 ? -2.122 3.490 9.117 1.00 98.62 93 LEU A CA 1
ATOM 728 C C . LEU A 1 93 ? -1.195 2.325 9.479 1.00 98.62 93 LEU A C 1
ATOM 730 O O . LEU A 1 93 ? -1.497 1.182 9.141 1.00 98.62 93 LEU A O 1
ATOM 734 N N . ILE A 1 94 ? -0.107 2.594 10.207 1.00 98.50 94 ILE A N 1
ATOM 735 C CA . ILE A 1 94 ? 0.777 1.545 10.738 1.00 98.50 94 ILE A CA 1
ATOM 736 C C . ILE A 1 94 ? -0.019 0.604 11.649 1.00 98.50 94 ILE A C 1
ATOM 738 O O . ILE A 1 94 ? -0.072 -0.597 11.393 1.00 98.50 94 ILE A O 1
ATOM 742 N N . GLN A 1 95 ? -0.712 1.154 12.649 1.00 98.19 95 GLN A N 1
ATOM 743 C CA . GLN A 1 95 ? -1.531 0.376 13.584 1.00 98.19 95 GLN A CA 1
ATOM 744 C C . GLN A 1 95 ? -2.647 -0.397 12.876 1.00 98.19 95 GLN A C 1
ATOM 746 O O . GLN A 1 95 ? -2.976 -1.518 13.261 1.00 98.19 95 GLN A O 1
ATOM 751 N N . TYR A 1 96 ? -3.237 0.189 11.834 1.00 98.44 96 TYR A N 1
ATOM 752 C CA . TYR A 1 96 ? -4.226 -0.477 10.998 1.00 98.44 96 TYR A CA 1
ATOM 753 C C . TYR A 1 96 ? -3.657 -1.714 10.294 1.00 98.44 96 TYR A C 1
ATOM 755 O O . TYR A 1 96 ? -4.266 -2.783 10.370 1.00 98.44 96 TYR A O 1
ATOM 763 N N . VAL A 1 97 ? -2.486 -1.592 9.657 1.00 98.06 97 VAL A N 1
ATOM 764 C CA . VAL A 1 97 ? -1.809 -2.720 9.000 1.00 98.06 97 VAL A CA 1
ATOM 765 C C . VAL A 1 97 ? -1.418 -3.788 10.017 1.00 98.06 97 VAL A C 1
ATOM 767 O O . VAL A 1 97 ? -1.706 -4.961 9.789 1.00 98.06 97 VAL A O 1
ATOM 770 N N . ASP A 1 98 ? -0.845 -3.397 11.156 1.00 97.00 98 ASP A N 1
ATOM 771 C CA . ASP A 1 98 ? -0.438 -4.335 12.211 1.00 97.00 98 ASP A CA 1
ATOM 772 C C . ASP A 1 98 ? -1.628 -5.100 12.790 1.00 97.00 98 ASP A C 1
ATOM 774 O O . ASP A 1 98 ? -1.566 -6.315 12.975 1.00 97.00 98 ASP A O 1
ATOM 778 N N . ARG A 1 99 ? -2.759 -4.418 12.994 1.00 97.06 99 ARG A N 1
ATOM 779 C CA . ARG A 1 99 ? -4.003 -5.052 13.436 1.00 97.06 99 ARG A CA 1
ATOM 780 C C . ARG A 1 99 ? -4.505 -6.095 12.440 1.00 97.06 99 ARG A C 1
ATOM 782 O O . ARG A 1 99 ? -4.962 -7.155 12.861 1.00 97.06 99 ARG A O 1
ATOM 789 N N . ILE A 1 100 ? -4.470 -5.805 11.139 1.00 96.94 100 ILE A N 1
ATOM 790 C CA . ILE A 1 100 ? -4.916 -6.768 10.120 1.00 96.94 100 ILE A CA 1
ATOM 791 C C . ILE A 1 100 ? -3.944 -7.948 10.036 1.00 96.94 100 ILE A C 1
ATOM 793 O O . ILE A 1 100 ? -4.398 -9.090 10.008 1.00 96.94 100 ILE A O 1
ATOM 797 N N . MET A 1 101 ? -2.633 -7.698 10.075 1.00 96.56 101 MET A N 1
ATOM 798 C CA . MET A 1 101 ? -1.622 -8.760 10.138 1.00 96.56 101 MET A CA 1
ATOM 799 C C . MET A 1 101 ? -1.867 -9.693 11.326 1.00 96.56 101 MET A C 1
ATOM 801 O O . MET A 1 101 ? -1.959 -10.900 11.138 1.00 96.56 101 MET A O 1
ATOM 805 N N . ALA A 1 102 ? -2.057 -9.147 12.528 1.00 95.88 102 ALA A N 1
ATOM 806 C CA . ALA A 1 102 ? -2.271 -9.949 13.730 1.00 95.88 102 ALA A CA 1
ATOM 807 C C . ALA A 1 102 ? -3.573 -10.768 13.690 1.00 95.88 102 ALA A C 1
ATOM 809 O O . ALA A 1 102 ? -3.597 -11.903 14.155 1.00 95.88 102 ALA A O 1
ATOM 810 N N . ASN A 1 103 ? -4.653 -10.213 13.130 1.00 95.25 103 ASN A N 1
ATOM 811 C CA . ASN A 1 103 ? -5.957 -10.882 13.115 1.00 95.25 103 ASN A CA 1
ATOM 812 C C . ASN A 1 103 ? -6.101 -11.929 11.999 1.00 95.25 103 ASN A C 1
ATOM 814 O O . ASN A 1 103 ? -6.807 -12.914 12.195 1.00 95.25 103 ASN A O 1
ATOM 818 N N . TYR A 1 104 ? -5.499 -11.697 10.827 1.00 95.06 104 TYR A N 1
ATOM 819 C CA . TYR A 1 104 ? -5.733 -12.515 9.626 1.00 95.06 104 TYR A CA 1
ATOM 820 C C . TYR A 1 104 ? -4.497 -13.273 9.136 1.00 95.06 104 TYR A C 1
ATOM 822 O O . TYR A 1 104 ? -4.646 -14.250 8.408 1.00 95.06 104 TYR A O 1
ATOM 830 N N . TYR A 1 105 ? -3.296 -12.845 9.528 1.00 94.31 105 TYR A N 1
ATOM 831 C CA . TYR A 1 105 ? -2.027 -13.458 9.132 1.00 94.31 105 TYR A CA 1
ATOM 832 C C . TYR A 1 105 ? -1.077 -13.674 10.329 1.00 94.31 105 TYR A C 1
ATOM 834 O O . TYR A 1 105 ? 0.111 -13.359 10.214 1.00 94.31 105 TYR A O 1
ATOM 842 N N . PRO A 1 106 ? -1.558 -14.189 11.481 1.00 94.25 106 PRO A N 1
ATOM 843 C CA . PRO A 1 106 ? -0.734 -14.315 12.685 1.00 94.25 106 PRO A CA 1
ATOM 844 C C . PRO A 1 106 ? 0.525 -15.162 12.450 1.00 94.25 106 PRO A C 1
ATOM 846 O O . PRO A 1 106 ? 1.592 -14.819 12.952 1.00 94.25 106 PRO A O 1
ATOM 849 N N . ASP A 1 107 ? 0.429 -16.195 11.611 1.00 94.19 107 ASP A N 1
ATOM 850 C CA . ASP A 1 107 ? 1.538 -17.104 11.297 1.00 94.19 107 ASP A CA 1
ATOM 851 C C . ASP A 1 107 ? 2.721 -16.396 10.612 1.00 94.19 107 ASP A C 1
ATOM 853 O O . ASP A 1 107 ? 3.865 -16.833 10.731 1.00 94.19 107 ASP A O 1
ATOM 857 N N . LEU A 1 108 ? 2.463 -15.282 9.913 1.00 87.31 108 LEU A N 1
ATOM 858 C CA . LEU A 1 108 ? 3.498 -14.487 9.244 1.00 87.31 108 LEU A CA 1
ATOM 859 C C . LEU A 1 108 ? 4.237 -13.534 10.195 1.00 87.31 108 LEU A C 1
ATOM 861 O O . LEU A 1 108 ? 5.223 -12.931 9.784 1.00 87.31 108 LEU A O 1
ATOM 865 N N . LEU A 1 109 ? 3.763 -13.362 11.433 1.00 82.06 109 LEU A N 1
ATOM 866 C CA . LEU A 1 109 ? 4.414 -12.521 12.445 1.00 82.06 109 LEU A CA 1
ATOM 867 C C . LEU A 1 109 ? 5.394 -13.303 13.329 1.00 82.06 109 LEU A C 1
ATOM 869 O O . LEU A 1 109 ? 6.216 -12.700 14.013 1.00 82.06 109 LEU A O 1
ATOM 873 N N . THR A 1 110 ? 5.286 -14.631 13.342 1.00 70.19 110 THR A N 1
ATOM 874 C CA . THR A 1 110 ? 6.087 -15.537 14.183 1.00 70.19 110 THR A CA 1
ATOM 875 C C . THR A 1 110 ? 7.228 -16.234 13.440 1.00 70.19 110 THR A C 1
ATOM 877 O O . THR A 1 110 ? 7.952 -17.017 14.055 1.00 70.19 110 THR A O 1
ATOM 880 N N . ALA A 1 111 ? 7.362 -15.989 12.136 1.00 53.41 111 ALA A N 1
ATOM 881 C CA . ALA A 1 111 ? 8.399 -16.546 11.265 1.00 53.41 111 ALA A CA 1
ATOM 882 C C . ALA A 1 111 ? 9.554 -15.556 11.071 1.00 53.41 111 ALA A C 1
ATOM 884 O O . ALA A 1 111 ? 10.710 -16.029 10.996 1.00 53.41 111 ALA A O 1
#

Mean predicted aligned error: 3.68 Å

Foldseek 3Di:
DPPVVVVVVVVVVVVVVLCVCVVVPVNVDDPVVNLVVLLVVLVVVLVCCPVALESVHPDHDVVLVVLLVVLCCLAPPPDDDPSNVSSVVRVSSVVSNVVCCVPPPVVVVVD

Nearest PDB structures (foldseek):
  4pua-assembly1_A-2  TM=6.361E-01  e=1.147E-01  Streptococcus pneumoniae ATCC 700669
  7beu-assembly1_A  TM=6.895E-01  e=6.816E-01  Homo sapiens
  4o92-assembly1_A  TM=8.287E-01  e=2.152E+00  Pichia kudriavzevii
  1c72-assembly2_D  TM=3.752E-01  e=6.435E-01  Gallus gallus

Radius of gyration: 16.59 Å; Cα contacts (8 Å, |Δi|>4): 63; chains: 1; bounding box: 33×38×35 Å

pLDDT: mean 95.2, std 5.64, range [53.41, 98.69]